Protein AF-A0A353T2Y7-F1 (afdb_monomer_lite)

Sequence (47 aa):
MIVLYVIVEYFCGSLMFSYWLARLVNRDLTKVGDGNPGAFNLWHAAG

Foldseek 3Di:
DVVVVVVVVVVVVVPQVLCVVCVVVPHQLCPFDVRDSHPVSSVVTPD

pLDDT: mean 96.65, std 2.48, range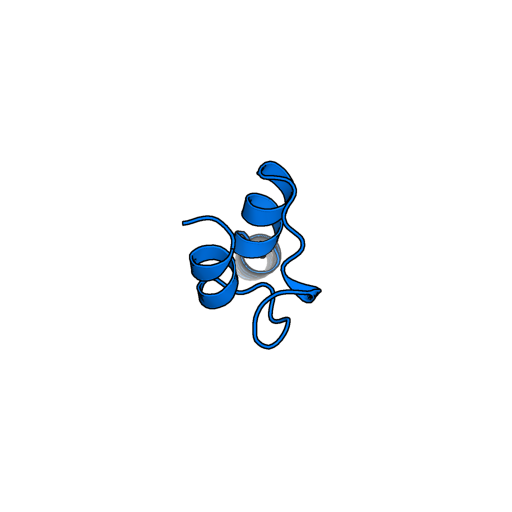 [84.62, 98.62]

Radius of gyration: 13.44 Å; chains: 1; bounding box: 25×19×37 Å

Secondary structure (DSSP, 8-state):
-HHHHHHHHHHHHH--HHHHHHHHTT--GGGSTTS--SHHHHHHHH-

Structure (mmCIF, N/CA/C/O backbone):
data_AF-A0A353T2Y7-F1
#
_entry.id   AF-A0A353T2Y7-F1
#
loop_
_atom_site.group_PDB
_atom_site.id
_atom_site.type_symbol
_atom_site.label_atom_id
_atom_site.label_alt_id
_atom_site.label_comp_id
_atom_site.label_asym_id
_atom_site.label_entity_id
_atom_site.label_seq_id
_atom_site.pdbx_PDB_ins_code
_atom_site.Cart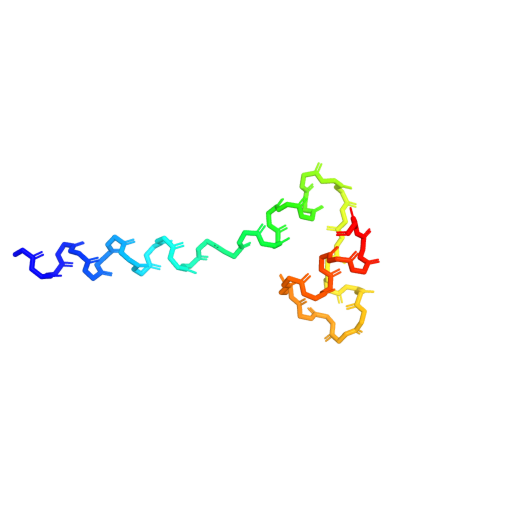n_x
_atom_site.Cartn_y
_atom_site.Cartn_z
_atom_site.occupancy
_atom_site.B_iso_or_equiv
_atom_site.auth_seq_id
_atom_site.auth_comp_id
_atom_site.auth_asym_id
_atom_site.auth_atom_id
_atom_site.pdbx_PDB_model_num
ATOM 1 N N . MET A 1 1 ? 11.107 4.147 -23.566 1.00 84.62 1 MET A N 1
ATOM 2 C CA . MET A 1 1 ? 9.866 4.718 -22.996 1.00 84.62 1 MET A CA 1
ATOM 3 C C . MET A 1 1 ? 9.042 3.680 -22.250 1.00 84.62 1 MET A C 1
ATOM 5 O O . MET A 1 1 ? 8.785 3.906 -21.082 1.00 84.62 1 MET A O 1
ATOM 9 N N . ILE A 1 2 ? 8.725 2.517 -22.834 1.00 97.56 2 ILE A N 1
ATOM 10 C CA . ILE A 1 2 ? 7.933 1.479 -22.141 1.00 97.56 2 ILE A CA 1
ATOM 11 C C . ILE A 1 2 ? 8.537 0.997 -20.812 1.00 97.56 2 ILE A C 1
ATOM 13 O O . ILE A 1 2 ? 7.819 0.870 -19.832 1.00 97.56 2 ILE A O 1
ATOM 17 N N . VAL A 1 3 ? 9.864 0.830 -20.740 1.00 98.19 3 VAL A N 1
ATOM 18 C CA . VAL A 1 3 ? 10.555 0.419 -19.502 1.00 98.19 3 VAL A CA 1
ATOM 19 C C . VAL A 1 3 ? 10.320 1.414 -18.364 1.00 98.19 3 VAL A C 1
ATOM 21 O O . VAL A 1 3 ? 10.107 1.005 -17.231 1.00 98.19 3 VAL A O 1
ATOM 24 N N . LEU A 1 4 ? 10.308 2.717 -18.665 1.00 98.19 4 LEU A N 1
ATOM 25 C CA . LEU A 1 4 ? 10.043 3.746 -17.662 1.00 98.19 4 LEU A CA 1
ATOM 26 C C . LEU A 1 4 ? 8.611 3.631 -17.126 1.00 98.19 4 LEU A C 1
ATOM 28 O O . LEU A 1 4 ? 8.419 3.691 -15.917 1.00 98.19 4 LEU A O 1
ATOM 32 N N . TYR A 1 5 ? 7.626 3.422 -18.003 1.00 98.31 5 TYR A N 1
ATOM 33 C CA . TYR A 1 5 ? 6.236 3.243 -17.582 1.00 98.31 5 TYR A CA 1
ATOM 34 C C . TYR A 1 5 ? 6.043 1.979 -16.751 1.00 98.31 5 TYR A C 1
ATOM 36 O O . TYR A 1 5 ? 5.448 2.065 -15.686 1.00 98.31 5 TYR A O 1
ATOM 44 N N . VAL A 1 6 ? 6.643 0.856 -17.152 1.00 98.44 6 VAL A N 1
ATOM 45 C CA . VAL A 1 6 ? 6.605 -0.389 -16.367 1.00 98.44 6 VAL A CA 1
ATOM 46 C C . VAL A 1 6 ? 7.174 -0.174 -14.965 1.00 98.44 6 VAL A C 1
ATOM 48 O O . VAL A 1 6 ? 6.588 -0.630 -13.989 1.00 98.44 6 VAL A O 1
ATOM 51 N N . ILE A 1 7 ? 8.292 0.547 -14.847 1.00 98.62 7 ILE A N 1
ATOM 52 C CA . ILE A 1 7 ? 8.896 0.862 -13.548 1.00 98.62 7 ILE A CA 1
ATOM 53 C C . ILE A 1 7 ? 7.947 1.721 -12.702 1.00 98.62 7 ILE A C 1
ATOM 55 O O . ILE A 1 7 ? 7.715 1.404 -11.536 1.00 98.62 7 ILE A O 1
ATOM 59 N N . VAL A 1 8 ? 7.384 2.789 -13.275 1.00 98.44 8 VAL A N 1
ATOM 60 C CA . VAL A 1 8 ? 6.458 3.684 -12.564 1.00 98.44 8 VAL A CA 1
ATOM 61 C C . VAL A 1 8 ? 5.205 2.933 -12.118 1.00 98.44 8 VAL A C 1
ATOM 63 O O . VAL A 1 8 ? 4.853 2.994 -10.946 1.00 98.44 8 VAL A O 1
ATOM 66 N N . GLU A 1 9 ? 4.568 2.178 -13.010 1.00 98.00 9 GLU A N 1
ATOM 67 C CA . GLU A 1 9 ? 3.363 1.400 -12.710 1.00 98.00 9 GLU A CA 1
ATOM 68 C C . GLU A 1 9 ? 3.628 0.317 -11.666 1.00 98.00 9 GLU A C 1
ATOM 70 O O . GLU A 1 9 ? 2.829 0.152 -10.746 1.00 98.00 9 GLU A O 1
ATOM 75 N N . TYR A 1 10 ? 4.770 -0.374 -11.750 1.00 97.94 10 TYR A N 1
ATOM 76 C CA . TYR A 1 10 ? 5.169 -1.362 -10.752 1.00 97.94 10 TYR A CA 1
ATOM 77 C C . TYR A 1 10 ? 5.287 -0.731 -9.363 1.00 97.94 10 TYR A C 1
ATOM 79 O O . TYR A 1 10 ? 4.722 -1.251 -8.398 1.00 97.94 10 TYR A O 1
ATOM 87 N N . PHE A 1 11 ? 5.979 0.407 -9.244 1.00 98.12 11 PHE A N 1
ATOM 88 C CA . PHE A 1 11 ? 6.119 1.085 -7.957 1.00 98.12 11 PHE A CA 1
ATOM 89 C C . PHE A 1 11 ? 4.796 1.675 -7.468 1.00 98.12 11 PHE A C 1
ATOM 91 O O . PHE A 1 11 ? 4.489 1.527 -6.290 1.00 98.12 11 PHE A O 1
ATOM 98 N N . CYS A 1 12 ? 3.980 2.262 -8.346 1.00 97.25 12 CYS A N 1
ATOM 99 C CA . CYS A 1 12 ? 2.647 2.749 -7.993 1.00 97.25 12 CYS A CA 1
ATOM 100 C C . CYS A 1 12 ? 1.726 1.616 -7.513 1.00 97.25 12 CYS A C 1
ATOM 102 O O . CYS A 1 12 ? 1.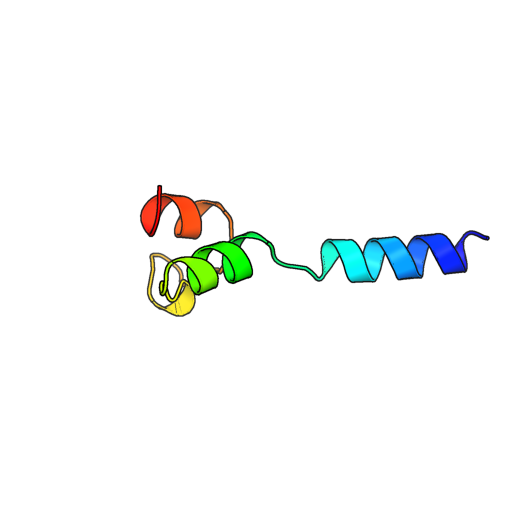051 1.779 -6.503 1.00 97.25 12 CYS A O 1
ATOM 104 N N . GLY A 1 13 ? 1.720 0.462 -8.186 1.00 95.81 13 GLY A N 1
ATOM 105 C CA . GLY A 1 13 ? 0.921 -0.706 -7.800 1.00 95.81 13 GLY A CA 1
ATOM 106 C C . GLY A 1 13 ? 1.441 -1.425 -6.552 1.00 95.81 13 GLY A C 1
ATOM 107 O O . GLY A 1 13 ? 0.658 -1.998 -5.799 1.00 95.81 13 GLY A O 1
ATOM 108 N N . SER A 1 14 ? 2.747 -1.345 -6.282 1.00 96.38 14 SER A N 1
ATOM 109 C CA . SER A 1 14 ? 3.355 -1.887 -5.057 1.00 96.38 14 SER A CA 1
ATOM 110 C C . SER A 1 14 ? 2.979 -1.087 -3.801 1.00 96.38 14 SER A C 1
ATOM 112 O O . SER A 1 14 ? 3.171 -1.562 -2.679 1.00 96.38 14 SER A O 1
ATOM 114 N N . LEU A 1 15 ? 2.424 0.121 -3.956 1.00 95.50 15 LEU A N 1
ATOM 115 C CA . LEU A 1 15 ? 1.870 0.900 -2.852 1.00 95.50 15 LEU A CA 1
ATOM 116 C C . LEU A 1 15 ? 0.489 0.359 -2.482 1.00 95.50 15 LEU A C 1
ATOM 118 O O . LEU A 1 15 ? -0.545 0.802 -2.974 1.00 95.50 15 LEU A O 1
ATOM 122 N N . MET A 1 16 ? 0.472 -0.597 -1.560 1.00 94.62 16 MET A N 1
ATOM 123 C CA . MET A 1 16 ? -0.752 -1.183 -1.023 1.00 94.62 16 MET A CA 1
ATOM 124 C C . MET A 1 16 ? -1.506 -0.153 -0.154 1.00 94.62 16 MET A C 1
ATOM 126 O O . MET A 1 16 ? -1.357 -0.120 1.065 1.00 94.62 16 MET A O 1
ATOM 130 N N . PHE A 1 17 ? -2.272 0.754 -0.775 1.00 96.56 17 PHE A N 1
ATOM 131 C CA . PHE A 1 17 ? -2.882 1.919 -0.109 1.00 96.56 17 PHE A CA 1
ATOM 132 C C . PHE A 1 17 ? -3.725 1.560 1.114 1.00 96.56 17 PHE A C 1
ATOM 134 O O . PHE A 1 17 ? -3.695 2.282 2.109 1.00 96.56 17 PHE A O 1
ATOM 141 N N . SER A 1 18 ? -4.425 0.427 1.080 1.00 96.88 18 SER A N 1
ATOM 142 C CA . SER A 1 18 ? -5.225 -0.048 2.207 1.00 96.88 18 SER A CA 1
ATOM 143 C C . SER A 1 18 ? -4.389 -0.305 3.466 1.00 96.88 18 SER A C 1
ATOM 145 O O . SER A 1 18 ? -4.803 0.068 4.562 1.00 96.88 18 SER A O 1
ATOM 147 N N . TYR A 1 19 ? -3.173 -0.837 3.312 1.00 96.50 19 TYR A N 1
ATOM 148 C CA . TYR A 1 19 ? -2.220 -1.006 4.411 1.00 96.50 19 TYR A CA 1
ATOM 149 C C . TYR A 1 19 ? -1.769 0.342 4.992 1.00 96.50 19 TYR A C 1
ATOM 151 O O . TYR A 1 19 ? -1.742 0.522 6.210 1.00 96.50 19 TYR A O 1
ATOM 159 N N . TRP A 1 20 ? -1.444 1.312 4.134 1.00 96.94 20 TRP A N 1
ATOM 160 C CA . TRP A 1 20 ? -0.990 2.635 4.573 1.00 96.94 20 TRP A CA 1
ATOM 161 C C . TRP A 1 20 ? -2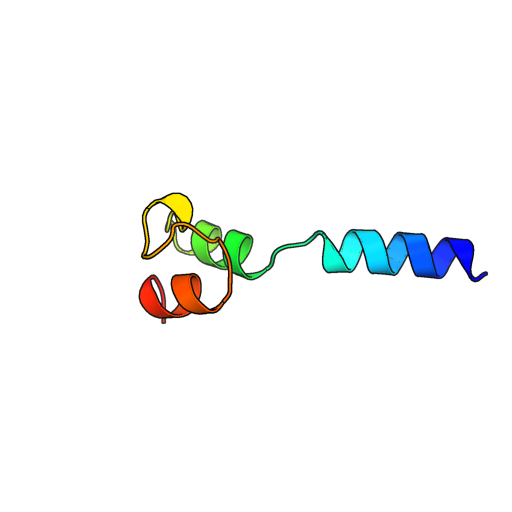.093 3.432 5.271 1.00 96.94 20 TRP A C 1
ATOM 163 O O . TRP A 1 20 ? -1.844 4.012 6.325 1.00 96.94 20 TRP A O 1
ATOM 173 N N . LEU A 1 21 ? -3.317 3.411 4.736 1.00 97.81 21 LEU A N 1
ATOM 174 C CA . LEU A 1 21 ? -4.480 4.043 5.362 1.00 97.81 21 LEU A CA 1
ATOM 175 C C . LEU A 1 21 ? -4.771 3.437 6.736 1.00 97.81 21 LEU A C 1
ATOM 177 O O . LEU A 1 21 ? -4.943 4.184 7.696 1.00 97.81 21 LEU A O 1
ATOM 181 N N . ALA A 1 22 ? -4.733 2.106 6.865 1.00 97.44 22 ALA A N 1
ATOM 182 C CA . ALA A 1 22 ? -4.884 1.446 8.160 1.00 97.44 22 ALA A CA 1
ATOM 183 C C . ALA A 1 22 ? -3.813 1.903 9.162 1.00 97.44 22 ALA A C 1
ATOM 185 O O . ALA A 1 22 ? -4.137 2.231 10.303 1.00 97.44 22 ALA A O 1
ATOM 186 N N . ARG A 1 23 ? -2.548 2.015 8.732 1.00 96.38 23 ARG A N 1
ATOM 187 C CA . ARG A 1 23 ? -1.466 2.529 9.584 1.00 96.38 23 ARG A CA 1
ATOM 188 C C . ARG A 1 23 ? -1.671 3.980 10.011 1.00 96.38 23 ARG A C 1
ATOM 190 O O . ARG A 1 23 ? -1.367 4.294 11.157 1.00 96.38 23 ARG A O 1
ATOM 197 N N . LEU A 1 24 ? -2.199 4.845 9.141 1.00 97.94 24 LEU A N 1
ATOM 198 C CA . LEU A 1 24 ? -2.512 6.240 9.487 1.00 97.94 24 LEU A CA 1
ATOM 199 C C . LEU A 1 24 ? -3.559 6.341 10.605 1.00 97.94 24 LEU A C 1
ATOM 201 O O . LEU A 1 24 ? -3.500 7.263 11.413 1.00 97.94 24 LEU A O 1
ATOM 205 N N . VAL A 1 25 ? -4.470 5.369 10.692 1.00 97.19 25 VAL A N 1
ATOM 206 C CA . VAL A 1 25 ? -5.472 5.272 11.767 1.00 97.19 25 VAL A CA 1
ATOM 207 C C . VAL A 1 25 ? -5.091 4.271 12.867 1.00 97.19 25 VAL A C 1
ATOM 209 O O . VAL A 1 25 ? -5.942 3.858 13.651 1.00 97.19 25 VAL A O 1
ATOM 212 N N . ASN A 1 26 ? -3.813 3.882 12.958 1.00 97.44 26 ASN A N 1
ATOM 213 C CA . ASN A 1 26 ? -3.278 2.943 13.954 1.00 97.44 26 ASN A CA 1
ATOM 214 C C . ASN A 1 26 ? -3.994 1.576 14.003 1.00 97.44 26 ASN A C 1
ATOM 216 O O . ASN A 1 26 ? -4.138 0.967 15.065 1.00 97.44 26 ASN A O 1
ATOM 220 N N . ARG A 1 27 ? -4.436 1.070 12.848 1.00 97.12 27 ARG A N 1
ATOM 221 C CA . ARG A 1 27 ? -5.007 -0.272 12.682 1.00 97.12 27 ARG A CA 1
ATOM 222 C C . ARG A 1 27 ? -4.011 -1.217 12.014 1.00 97.12 27 ARG A C 1
ATOM 224 O O . ARG A 1 27 ? -3.329 -0.856 11.058 1.00 97.12 27 ARG A O 1
ATOM 231 N N . ASP A 1 28 ? -3.966 -2.449 12.511 1.00 96.88 28 ASP A N 1
ATOM 232 C CA . ASP A 1 28 ? -3.157 -3.539 11.964 1.00 96.88 28 ASP A CA 1
ATOM 233 C C . ASP A 1 28 ? -4.065 -4.531 11.225 1.00 96.88 28 ASP A C 1
ATOM 235 O O . ASP A 1 28 ? -4.794 -5.300 11.854 1.00 96.88 28 ASP A O 1
ATOM 239 N N . LEU A 1 29 ? -4.033 -4.496 9.888 1.00 97.25 29 LEU A N 1
ATOM 240 C CA . LEU A 1 29 ? -4.891 -5.343 9.051 1.00 97.25 29 LEU A CA 1
ATOM 241 C C . LEU A 1 29 ? -4.520 -6.826 9.109 1.00 97.25 29 LEU A C 1
ATOM 243 O O . LEU A 1 29 ? -5.368 -7.657 8.806 1.00 97.25 29 LEU A O 1
ATOM 247 N N . THR A 1 30 ? -3.310 -7.181 9.555 1.00 96.56 30 THR A N 1
ATOM 248 C CA . THR A 1 30 ? -2.914 -8.595 9.694 1.00 96.56 30 THR A CA 1
ATOM 249 C C . THR A 1 30 ? -3.678 -9.316 10.809 1.00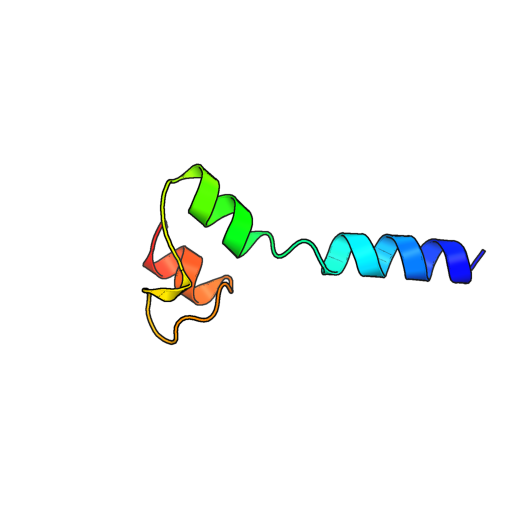 96.56 30 THR A C 1
ATOM 251 O O . THR A 1 30 ? -3.642 -10.539 10.900 1.00 96.56 30 THR A O 1
ATOM 254 N N . LYS A 1 31 ? -4.401 -8.557 11.643 1.00 97.31 31 LYS A N 1
ATOM 255 C CA . LYS A 1 31 ? -5.227 -9.046 12.754 1.00 97.31 31 LYS A CA 1
ATOM 256 C C . LYS A 1 31 ? -6.731 -8.946 12.483 1.00 97.31 31 LYS A C 1
ATOM 258 O O . LYS A 1 31 ? -7.522 -9.169 13.397 1.00 97.31 31 LYS A O 1
ATOM 263 N N . VAL A 1 32 ? -7.136 -8.568 11.270 1.00 96.56 32 VAL A N 1
ATOM 264 C CA . VAL A 1 32 ? -8.541 -8.360 10.889 1.00 96.56 32 VAL A CA 1
ATOM 265 C C . VAL A 1 32 ? -8.934 -9.388 9.836 1.00 96.56 32 VAL A C 1
ATOM 267 O O . VAL A 1 32 ? -8.217 -9.556 8.857 1.00 96.56 32 VAL A O 1
ATOM 270 N N . GLY A 1 33 ? -10.079 -10.053 10.018 1.00 95.62 33 GLY A N 1
ATOM 271 C CA . GLY A 1 33 ? -10.623 -10.991 9.033 1.00 95.62 33 GLY A CA 1
ATOM 272 C C . GLY A 1 33 ? -9.647 -12.119 8.685 1.00 95.62 33 GLY A C 1
ATOM 273 O O . GLY A 1 33 ? -9.193 -12.849 9.562 1.00 95.62 33 GLY A O 1
ATOM 274 N N . ASP A 1 34 ? -9.334 -12.243 7.396 1.00 97.44 34 ASP A N 1
ATOM 275 C CA . ASP A 1 34 ? -8.370 -13.206 6.845 1.00 97.44 34 ASP A CA 1
ATOM 276 C C . ASP A 1 34 ? -6.902 -12.726 6.915 1.00 97.44 34 ASP A C 1
ATOM 278 O O . ASP A 1 34 ? -5.999 -13.416 6.444 1.00 97.44 34 ASP A O 1
ATOM 282 N N . GLY A 1 35 ? -6.647 -11.543 7.484 1.00 96.62 35 GLY A N 1
ATOM 283 C CA . GLY A 1 35 ? -5.318 -10.944 7.601 1.00 96.62 35 GLY A CA 1
ATOM 284 C C . GLY A 1 35 ? -4.798 -10.290 6.316 1.00 96.62 35 GLY A C 1
ATOM 285 O O . GLY A 1 35 ? -3.696 -9.736 6.319 1.00 96.62 35 GLY A O 1
ATOM 286 N N . ASN A 1 36 ? -5.563 -10.311 5.218 1.00 96.88 36 ASN A N 1
ATOM 287 C CA . ASN A 1 36 ? -5.191 -9.657 3.968 1.00 96.88 36 ASN A CA 1
ATOM 288 C C . ASN A 1 36 ? -5.205 -8.124 4.144 1.00 96.88 36 ASN A C 1
ATOM 290 O O . ASN A 1 36 ? -6.246 -7.562 4.483 1.00 96.88 36 ASN A O 1
ATOM 294 N N . PRO A 1 37 ? -4.121 -7.386 3.853 1.00 96.06 37 PRO A N 1
ATOM 295 C CA . PRO A 1 37 ? -4.116 -5.930 3.975 1.00 96.06 37 PRO A CA 1
ATOM 296 C C . PRO A 1 37 ? -4.933 -5.197 2.895 1.00 96.06 37 PRO A C 1
ATOM 298 O O . PRO A 1 37 ? -4.659 -4.033 2.615 1.00 96.06 37 PRO A O 1
ATOM 301 N N . GLY A 1 38 ? -5.883 -5.863 2.237 1.00 96.31 38 GLY A N 1
ATOM 302 C CA . GLY A 1 38 ? -6.704 -5.330 1.154 1.00 96.31 38 GLY A CA 1
ATOM 303 C C . GLY A 1 38 ? -7.839 -4.410 1.614 1.00 96.31 38 GLY A C 1
ATOM 304 O O . GLY A 1 38 ? -8.092 -4.219 2.805 1.00 96.31 38 GLY A O 1
ATOM 305 N N . ALA A 1 39 ? -8.559 -3.855 0.636 1.00 96.75 39 ALA A N 1
ATOM 306 C CA . ALA A 1 39 ? -9.646 -2.902 0.873 1.00 96.75 39 ALA A CA 1
ATOM 307 C C . ALA A 1 39 ? -10.770 -3.470 1.757 1.00 96.75 39 ALA A C 1
ATOM 309 O O . ALA A 1 39 ? -11.297 -2.753 2.599 1.00 96.75 39 ALA A O 1
ATOM 310 N N . PHE A 1 40 ? -11.099 -4.759 1.615 1.00 97.50 40 PHE A N 1
ATOM 311 C CA . PHE A 1 40 ? -12.150 -5.406 2.405 1.00 97.50 40 PHE A CA 1
ATOM 312 C C . PHE A 1 40 ? -11.864 -5.363 3.914 1.00 97.50 40 PHE A C 1
ATOM 314 O O . PHE A 1 40 ? -12.733 -4.975 4.694 1.00 97.50 40 PHE A O 1
ATOM 321 N N . ASN A 1 41 ? -10.640 -5.702 4.330 1.00 97.81 41 ASN A N 1
ATOM 322 C CA . ASN A 1 41 ? -10.264 -5.655 5.743 1.00 97.81 41 ASN A CA 1
ATOM 323 C C . ASN A 1 41 ? -10.055 -4.224 6.238 1.00 97.81 41 ASN A C 1
ATOM 325 O O . ASN A 1 41 ? -10.355 -3.954 7.397 1.00 97.81 41 ASN A O 1
ATOM 329 N N . LEU A 1 42 ? -9.592 -3.300 5.384 1.00 98.00 42 LEU A N 1
ATOM 330 C CA . LEU A 1 42 ? -9.570 -1.878 5.739 1.00 98.00 42 LEU A CA 1
ATOM 331 C C . LEU A 1 42 ? -10.981 -1.379 6.069 1.00 98.00 42 LEU A C 1
ATOM 333 O O . LEU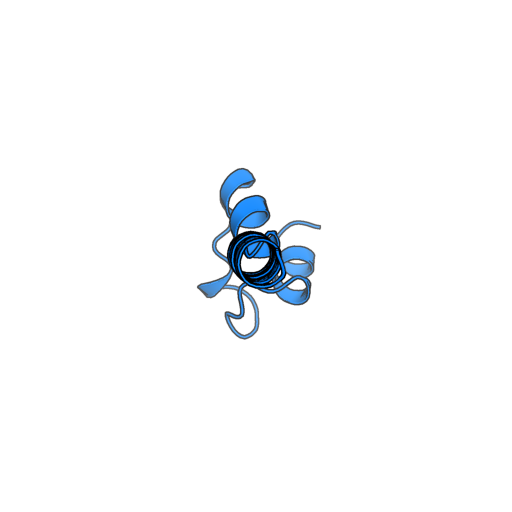 A 1 42 ? -11.152 -0.771 7.123 1.00 98.00 42 LEU A O 1
ATOM 337 N N . TRP A 1 43 ? -11.965 -1.688 5.219 1.00 97.75 43 TRP A N 1
ATOM 338 C CA . TRP A 1 43 ? -13.361 -1.297 5.425 1.00 97.75 43 TRP A CA 1
ATOM 339 C C . TRP A 1 43 ? -13.885 -1.818 6.771 1.00 97.75 43 TRP A C 1
ATOM 341 O O . TRP A 1 43 ? -14.335 -1.061 7.626 1.00 97.75 43 TRP A O 1
ATOM 351 N N . HIS A 1 44 ? -13.667 -3.105 7.057 1.00 96.94 44 HIS A N 1
ATOM 352 C CA . HIS A 1 44 ? -14.037 -3.699 8.348 1.00 96.94 44 HIS A CA 1
ATOM 353 C C . HIS A 1 44 ? -13.302 -3.095 9.559 1.00 96.94 44 HIS A C 1
ATOM 355 O O . HIS A 1 44 ? -13.844 -3.096 10.664 1.00 96.94 44 HIS A O 1
ATOM 361 N N . ALA A 1 45 ? -12.067 -2.613 9.390 1.00 97.06 45 ALA A N 1
ATOM 362 C CA . ALA A 1 45 ? -11.239 -2.103 10.484 1.00 97.06 45 ALA A CA 1
ATOM 363 C C . ALA A 1 45 ? -11.424 -0.603 10.767 1.00 97.06 45 ALA A C 1
ATOM 365 O O . ALA A 1 45 ? -11.190 -0.163 11.901 1.00 97.06 45 ALA A O 1
ATOM 366 N N . ALA A 1 46 ? -11.744 0.186 9.739 1.00 96.25 46 ALA A N 1
ATOM 367 C CA . ALA A 1 46 ? -11.589 1.639 9.756 1.00 96.25 46 ALA A CA 1
ATOM 368 C C . ALA A 1 46 ? -12.645 2.434 8.966 1.00 96.25 46 ALA A C 1
ATOM 370 O O . ALA A 1 46 ? -12.517 3.659 8.918 1.00 96.25 46 ALA A O 1
ATOM 371 N N . GLY A 1 47 ? -13.676 1.793 8.404 1.00 86.69 47 GLY A N 1
ATOM 372 C CA . GLY A 1 47 ? -14.761 2.478 7.694 1.00 86.69 47 GLY A CA 1
ATOM 373 C C . GLY A 1 47 ? -15.082 1.806 6.388 1.00 86.69 47 GLY A C 1
ATOM 374 O O . GLY A 1 47 ? -14.217 1.899 5.488 1.00 86.69 47 GLY A O 1
#